Protein AF-A0A8S2WQL0-F1 (afdb_monomer_lite)

Sequence (169 aa):
EEPTPPVVPVEPSGPPPPKPGSEEWVYVDEPIDSELATILSNYYDSVELNYVDSCKVVFRNIRSERSYIIDHFYQIKTDYTTFLNRPDTKQEYVDIFVKEFNALADDARDDDEFKMELHQRVEDLCDTLHEIALQRKEESEKEREIIMTDGWIQDHLGLLTNHYVTLMQ

Secondary structure (DSSP, 8-state):
-PPPPP----PPPPPPPPPTTSTT-----PPPPHHHHHHHHHHHHHHHHHHHHHHHHHHHHHHHHHHHHHHHHHHHHHHHHHHHT---SHHHHHHHHHHHHHTS-TGGGT-HHHHHHHHHHHHHHHHHHHHHHHHHHHHHHHHHHHHHHS-HHHHHHHHHHHHHHHHH-

Structure (mmCIF, N/CA/C/O backbone):
data_AF-A0A8S2WQL0-F1
#
_entry.id   AF-A0A8S2WQL0-F1
#
loop_
_atom_site.group_PDB
_atom_site.id
_atom_site.type_symbol
_atom_site.label_atom_id
_atom_site.label_alt_id
_atom_site.label_comp_id
_atom_site.label_asym_id
_atom_site.label_entity_id
_atom_site.label_seq_id
_atom_site.pdbx_PDB_ins_code
_atom_site.Cartn_x
_atom_site.Cartn_y
_atom_site.Cartn_z
_atom_site.occupancy
_atom_site.B_iso_or_equiv
_atom_site.auth_seq_id
_atom_site.auth_comp_id
_atom_site.auth_asym_id
_atom_site.auth_atom_id
_atom_site.pdbx_PDB_model_num
ATOM 1 N N . GLU A 1 1 ? 1.944 13.994 107.368 1.00 46.94 1 GLU A N 1
ATOM 2 C CA . GLU A 1 1 ? 1.716 13.359 106.057 1.00 46.94 1 GLU A CA 1
ATOM 3 C C . GLU A 1 1 ? 0.251 13.557 105.714 1.00 46.94 1 GLU A C 1
ATOM 5 O O . GLU A 1 1 ? -0.597 13.177 106.512 1.00 46.94 1 GLU A O 1
ATOM 10 N N . GLU A 1 2 ? -0.042 14.281 104.635 1.00 48.28 2 GLU A N 1
ATOM 11 C CA . GLU A 1 2 ? -1.415 14.432 104.136 1.00 48.28 2 GLU A CA 1
ATOM 12 C C . GLU A 1 2 ? -1.933 13.076 103.629 1.00 48.28 2 GLU A C 1
ATOM 14 O O . GLU A 1 2 ? -1.163 12.335 103.012 1.00 48.28 2 GLU A O 1
ATOM 19 N N . PRO A 1 3 ? -3.210 12.725 103.867 1.00 53.31 3 PRO A N 1
ATOM 20 C CA . PRO A 1 3 ? -3.776 11.495 103.340 1.00 53.31 3 PRO A CA 1
ATOM 21 C C . PRO A 1 3 ? -3.986 11.636 101.828 1.00 53.31 3 PRO A C 1
ATOM 23 O O . PRO A 1 3 ? -4.653 12.555 101.352 1.00 53.31 3 PRO A O 1
ATOM 26 N N . THR A 1 4 ? -3.407 10.708 101.073 1.00 54.59 4 THR A N 1
ATOM 27 C CA . THR A 1 4 ? -3.600 10.551 99.630 1.00 54.59 4 THR A CA 1
ATOM 28 C C . THR A 1 4 ? -5.087 10.368 99.290 1.00 54.59 4 THR A C 1
ATOM 30 O O . THR A 1 4 ? -5.771 9.582 99.953 1.00 54.59 4 THR A O 1
ATOM 33 N N . PRO A 1 5 ? -5.622 11.062 98.267 1.00 65.75 5 PRO A N 1
ATOM 34 C CA . PRO A 1 5 ? -7.016 10.907 97.868 1.00 65.75 5 PRO A CA 1
ATOM 35 C C . PRO A 1 5 ? -7.270 9.518 97.249 1.00 65.75 5 PRO A C 1
ATOM 37 O O . PRO A 1 5 ? -6.357 8.921 96.670 1.00 65.75 5 PRO A O 1
ATOM 40 N N . PRO A 1 6 ? -8.501 8.983 97.362 1.00 59.19 6 PRO A N 1
ATOM 41 C CA . PRO A 1 6 ? -8.829 7.644 96.892 1.00 59.19 6 PRO A CA 1
ATOM 42 C C . PRO A 1 6 ? -8.746 7.565 95.364 1.00 59.19 6 PRO A C 1
ATOM 44 O O . PRO A 1 6 ? -9.321 8.384 94.647 1.00 59.19 6 PRO A O 1
ATOM 47 N N . VAL A 1 7 ? -8.036 6.549 94.873 1.00 63.72 7 VAL A N 1
ATOM 48 C CA . VAL A 1 7 ? -7.961 6.209 93.449 1.00 63.72 7 VAL A CA 1
ATOM 49 C C . VAL A 1 7 ? -9.345 5.739 92.999 1.00 63.72 7 VAL A C 1
ATOM 51 O O . VAL A 1 7 ? -9.824 4.694 93.438 1.00 63.72 7 VAL A O 1
ATOM 54 N N . VAL A 1 8 ? -10.003 6.522 92.144 1.00 64.56 8 VAL A N 1
ATOM 55 C CA . VAL A 1 8 ? -11.251 6.118 91.484 1.00 64.56 8 VAL A CA 1
ATOM 56 C C . VAL A 1 8 ? -10.920 4.983 90.502 1.00 64.56 8 VAL A C 1
ATOM 58 O O . VAL A 1 8 ? -9.965 5.132 89.734 1.00 64.56 8 VAL A O 1
ATOM 61 N N . PRO A 1 9 ? -11.645 3.850 90.502 1.00 59.22 9 PRO A N 1
ATOM 62 C CA . PRO A 1 9 ? -11.416 2.786 89.530 1.00 59.22 9 PRO A CA 1
ATOM 63 C C . PRO A 1 9 ? -11.675 3.309 88.113 1.00 59.22 9 PRO A C 1
ATOM 65 O O . PRO A 1 9 ? -12.768 3.787 87.819 1.00 59.22 9 PRO A O 1
ATOM 68 N N . VAL A 1 10 ? -10.671 3.228 87.240 1.00 66.00 10 VAL A N 1
ATOM 69 C CA . VAL A 1 10 ? -10.838 3.479 85.804 1.00 66.00 10 VAL A CA 1
ATOM 70 C C . VAL A 1 10 ? -11.698 2.341 85.256 1.00 66.00 10 VAL A C 1
ATOM 72 O O . VAL A 1 10 ? -11.287 1.182 85.323 1.00 66.00 10 VAL A O 1
ATOM 75 N N . GLU A 1 11 ? -12.905 2.651 84.776 1.00 61.53 11 GLU A N 1
ATOM 76 C CA . GLU A 1 11 ? -13.759 1.668 84.102 1.00 61.53 11 GLU A CA 1
ATOM 77 C C . GLU A 1 11 ? -12.979 1.029 82.940 1.00 61.53 11 GLU A C 1
ATOM 79 O O . GLU A 1 11 ? -12.306 1.745 82.190 1.00 61.53 11 GLU A O 1
ATOM 84 N N . PRO A 1 12 ? -13.013 -0.307 82.782 1.00 55.09 12 PRO A N 1
ATOM 85 C CA . PRO A 1 12 ? -12.310 -0.956 81.688 1.00 55.09 12 PRO A CA 1
ATOM 86 C C . PRO A 1 12 ? -12.903 -0.459 80.367 1.00 55.09 12 PRO A C 1
ATOM 88 O O . PRO A 1 12 ? -14.086 -0.665 80.097 1.00 55.09 12 PRO A O 1
ATOM 91 N N . SER A 1 13 ? -12.084 0.195 79.538 1.00 62.69 13 SER A N 1
ATOM 92 C CA . SER A 1 13 ? -12.482 0.524 78.172 1.00 62.69 13 SER A CA 1
ATOM 93 C C . SER A 1 13 ? -12.811 -0.785 77.461 1.00 62.69 13 SER A C 1
ATOM 95 O O . SER A 1 13 ? -11.945 -1.660 77.360 1.00 62.69 13 SER A O 1
ATOM 97 N N . GLY A 1 14 ? -14.056 -0.933 77.009 1.00 65.19 14 GLY A N 1
ATOM 98 C CA . GLY A 1 14 ? -14.471 -2.081 76.211 1.00 65.19 14 GLY A CA 1
ATOM 99 C C . GLY A 1 14 ? -13.585 -2.268 74.970 1.00 65.19 14 GLY A C 1
ATOM 100 O O . GLY A 1 14 ? -12.837 -1.357 74.596 1.00 65.19 14 GLY A O 1
ATOM 101 N N . PRO A 1 15 ? -13.635 -3.450 74.334 1.00 69.25 15 PRO A N 1
ATOM 102 C CA . PRO A 1 15 ? -12.898 -3.695 73.101 1.00 69.25 15 PRO A CA 1
ATOM 103 C C . PRO A 1 15 ? -13.201 -2.597 72.065 1.00 69.25 15 PRO A C 1
ATOM 105 O O . PRO A 1 15 ? -14.329 -2.094 72.019 1.00 69.25 15 PRO A O 1
ATOM 108 N N . PRO A 1 16 ? -12.204 -2.187 71.259 1.00 72.38 16 PRO A N 1
ATOM 109 C CA . PRO A 1 16 ? -12.406 -1.172 70.234 1.00 72.38 16 PRO A CA 1
ATOM 110 C C . PRO A 1 16 ? -13.529 -1.610 69.284 1.00 72.38 16 PRO A C 1
ATOM 112 O O . PRO A 1 16 ? -13.640 -2.806 69.001 1.00 72.38 16 PRO A O 1
ATOM 115 N N . PRO A 1 17 ? -14.360 -0.672 68.794 1.00 76.56 17 PRO A N 1
ATOM 116 C CA . PRO A 1 17 ? -15.449 -1.016 67.895 1.00 76.56 17 PRO A CA 1
ATOM 117 C C . PRO A 1 17 ? -14.908 -1.755 66.660 1.00 76.56 17 PRO A C 1
ATOM 119 O O . PRO A 1 17 ? -13.781 -1.472 66.224 1.00 76.56 17 PRO A O 1
ATOM 122 N N . PRO A 1 18 ? -15.688 -2.698 66.101 1.00 80.38 18 PRO A N 1
ATOM 123 C CA . PRO A 1 18 ? -15.284 -3.463 64.927 1.00 80.38 18 PRO A CA 1
ATOM 124 C C . PRO A 1 18 ? -14.930 -2.525 63.767 1.00 80.38 18 PRO A C 1
ATOM 126 O O . PRO A 1 18 ? -15.357 -1.373 63.724 1.00 80.38 18 PRO A O 1
ATOM 129 N N . LYS A 1 19 ? -14.113 -2.982 62.817 1.00 82.44 19 LYS A N 1
ATOM 130 C CA . LYS A 1 19 ? -13.765 -2.160 61.647 1.00 82.44 19 LYS A CA 1
ATOM 131 C C . LYS A 1 19 ? -14.861 -2.293 60.586 1.00 82.44 19 LYS A C 1
ATOM 133 O O . LYS A 1 19 ? -15.335 -3.409 60.381 1.00 82.44 19 LYS A O 1
ATOM 138 N N . PRO A 1 20 ? -15.217 -1.218 59.858 1.00 82.12 20 PRO A N 1
ATOM 139 C CA . PRO A 1 20 ? -16.129 -1.321 58.723 1.00 82.12 20 PRO A CA 1
ATOM 140 C C . PRO A 1 20 ? -15.712 -2.454 57.773 1.00 82.12 20 PRO A C 1
ATOM 142 O O . PRO A 1 20 ? -14.583 -2.459 57.283 1.00 82.12 20 PRO A O 1
ATOM 145 N N . GLY A 1 21 ? -16.603 -3.429 57.557 1.00 75.88 21 GLY A N 1
ATOM 146 C CA . GLY A 1 21 ? -16.368 -4.592 56.689 1.00 75.88 21 GLY A CA 1
ATOM 147 C C . GLY A 1 21 ? -15.736 -5.834 57.341 1.00 75.88 21 GLY A C 1
ATOM 148 O O . GLY A 1 21 ? -15.451 -6.791 56.627 1.00 75.88 21 GLY A O 1
ATOM 149 N N . SER A 1 22 ? -15.505 -5.862 58.661 1.00 84.00 22 SER A N 1
ATOM 150 C CA . SER A 1 22 ? -15.144 -7.101 59.381 1.00 84.00 22 SER A CA 1
ATOM 151 C C . SER A 1 22 ? -16.353 -8.022 59.595 1.00 84.00 22 SER A C 1
ATOM 153 O O . SER A 1 22 ? -17.474 -7.532 59.632 1.00 84.00 22 SER A O 1
ATOM 155 N N . GLU A 1 23 ? -16.143 -9.321 59.838 1.00 77.50 23 GLU A N 1
ATOM 156 C CA . GLU A 1 23 ? -17.237 -10.267 60.164 1.00 77.50 23 GLU A CA 1
ATOM 157 C C . GLU A 1 23 ? -18.071 -9.840 61.388 1.00 77.50 23 GLU A C 1
ATOM 159 O O . GLU A 1 23 ? -19.263 -10.119 61.453 1.00 77.50 23 GLU A O 1
ATOM 164 N N . GLU A 1 24 ? -17.468 -9.113 62.333 1.00 80.81 24 GLU A N 1
ATOM 165 C CA . GLU A 1 24 ? -18.132 -8.568 63.527 1.00 80.81 24 GLU A CA 1
ATOM 166 C C . GLU A 1 24 ? -18.848 -7.222 63.269 1.00 80.81 24 GLU A C 1
ATOM 168 O O . GLU A 1 24 ? -19.446 -6.648 64.181 1.00 80.81 24 GLU A O 1
ATOM 173 N N . TRP A 1 25 ? -18.779 -6.680 62.044 1.00 82.50 25 TRP A N 1
ATOM 174 C CA . TRP A 1 25 ? -19.395 -5.400 61.688 1.00 82.50 25 TRP A CA 1
ATOM 175 C C . TRP A 1 25 ? -20.871 -5.589 61.338 1.00 82.50 25 TRP A C 1
ATOM 177 O O . TRP A 1 25 ? -21.225 -6.050 60.254 1.00 82.50 25 TRP A O 1
ATOM 187 N N . VAL A 1 26 ? -21.741 -5.193 62.263 1.00 79.81 26 VAL A N 1
ATOM 188 C CA . VAL A 1 26 ? -23.188 -5.182 62.047 1.00 79.81 26 VAL A CA 1
ATOM 189 C C . VAL A 1 26 ? -23.558 -3.907 61.296 1.00 79.81 26 VAL A C 1
ATOM 191 O O . VAL A 1 26 ? -23.422 -2.802 61.824 1.00 79.81 26 VAL A O 1
ATOM 194 N N . TYR A 1 27 ? -24.002 -4.056 60.050 1.00 81.25 27 TYR A N 1
ATOM 195 C CA . TYR A 1 27 ? -24.551 -2.943 59.281 1.00 81.25 27 TYR A CA 1
ATOM 196 C C . TYR A 1 27 ? -25.878 -2.488 59.898 1.00 81.25 27 TYR A C 1
ATOM 198 O O . TYR A 1 27 ? -26.653 -3.298 60.400 1.00 81.25 27 TYR A O 1
ATOM 206 N N . VAL A 1 28 ? -26.117 -1.177 59.892 1.00 81.69 28 VAL A N 1
ATOM 207 C CA . VAL A 1 28 ? -27.366 -0.601 60.396 1.00 81.69 28 VAL A CA 1
ATOM 208 C C . VAL A 1 28 ? -28.476 -0.884 59.384 1.00 81.69 28 VAL A C 1
ATOM 210 O O . VAL A 1 28 ? -28.362 -0.480 58.228 1.00 81.69 28 VAL A O 1
ATOM 213 N N . ASP A 1 29 ? -29.551 -1.535 59.833 1.00 77.12 29 ASP A N 1
ATOM 214 C CA . ASP A 1 29 ? -30.778 -1.743 59.054 1.00 77.12 29 ASP A CA 1
ATOM 215 C C . ASP A 1 29 ? -31.617 -0.453 59.028 1.00 77.12 29 ASP A C 1
ATOM 217 O O . ASP A 1 29 ? -32.696 -0.361 59.620 1.00 77.12 29 ASP A O 1
ATOM 221 N N . GLU A 1 30 ? -31.090 0.592 58.390 1.00 80.69 30 GLU A N 1
ATOM 222 C CA . GLU A 1 30 ? -31.832 1.830 58.167 1.00 80.69 30 GLU A CA 1
ATOM 223 C C . GLU A 1 30 ? -32.781 1.646 56.968 1.00 80.69 30 GLU A C 1
ATOM 225 O O . GLU A 1 30 ? -32.345 1.193 55.903 1.00 80.69 30 GLU A O 1
ATOM 230 N N . PRO A 1 31 ? -34.087 1.946 57.107 1.00 81.25 31 PRO A N 1
ATOM 231 C CA . PRO A 1 31 ? -35.024 1.797 56.006 1.00 81.25 31 PRO A CA 1
ATOM 232 C C . PRO A 1 31 ? -34.650 2.765 54.885 1.00 81.25 31 PRO A C 1
ATOM 234 O O . PRO A 1 31 ? -34.578 3.976 55.088 1.00 81.25 31 PRO A O 1
ATOM 237 N N . ILE A 1 32 ? -34.427 2.221 53.690 1.00 81.50 32 ILE A N 1
ATOM 238 C CA . ILE A 1 32 ? -34.155 3.023 52.499 1.00 81.50 32 ILE A CA 1
ATOM 239 C C . ILE A 1 32 ? -35.386 3.886 52.220 1.00 81.50 32 ILE A C 1
ATOM 241 O O . ILE A 1 32 ? -36.508 3.377 52.160 1.00 81.50 32 ILE A O 1
ATOM 245 N N . ASP A 1 33 ? -35.172 5.185 52.030 1.00 90.50 33 ASP A N 1
ATOM 246 C CA . ASP A 1 33 ? -36.233 6.096 51.620 1.00 90.50 33 ASP A CA 1
ATOM 247 C C . ASP A 1 33 ? -36.841 5.632 50.284 1.00 90.50 33 ASP A C 1
ATOM 249 O O . ASP A 1 33 ? -36.154 5.514 49.266 1.00 90.50 33 ASP A O 1
ATOM 253 N N . SER A 1 34 ? -38.144 5.347 50.299 1.00 88.56 34 SER A N 1
ATOM 254 C CA . SER A 1 34 ? -38.878 4.833 49.143 1.00 88.56 34 SER A CA 1
ATOM 255 C C . SER A 1 34 ? -38.888 5.820 47.976 1.00 88.56 34 SER A C 1
ATOM 257 O O . SER A 1 34 ? -38.940 5.387 46.821 1.00 88.56 34 SER A O 1
ATOM 259 N N . GLU A 1 35 ? -38.859 7.126 48.252 1.00 92.12 35 GLU A N 1
ATOM 260 C CA . GLU A 1 35 ? -38.791 8.152 47.212 1.00 92.12 35 GLU A CA 1
ATOM 261 C C . GLU A 1 35 ? -37.419 8.110 46.531 1.00 92.12 35 GLU A C 1
ATOM 263 O O . GLU A 1 35 ? -37.333 7.952 45.310 1.00 92.12 35 GLU A O 1
ATOM 268 N N . LEU A 1 36 ? -36.347 8.119 47.328 1.00 91.00 36 LEU A N 1
ATOM 269 C CA . LEU A 1 36 ? -34.973 7.998 46.844 1.00 91.00 36 LEU A CA 1
ATOM 270 C C . LEU A 1 36 ? -34.738 6.696 46.061 1.00 91.00 36 LEU A C 1
ATOM 272 O O . LEU A 1 36 ? -34.136 6.728 44.988 1.00 91.00 36 LEU A O 1
ATOM 276 N N . ALA A 1 37 ? -35.242 5.561 46.553 1.00 90.75 37 ALA A N 1
ATOM 277 C CA . ALA A 1 37 ? -35.133 4.270 45.874 1.00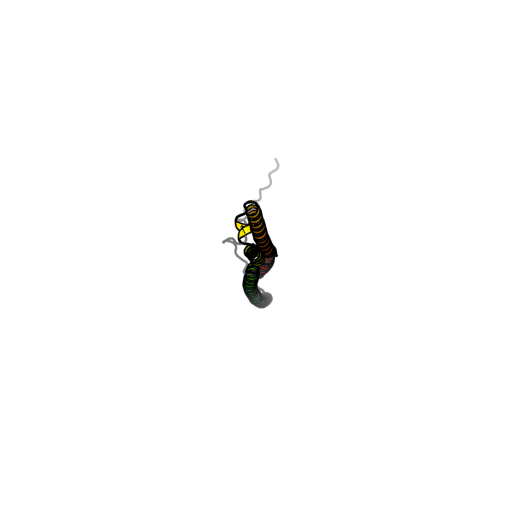 90.75 37 ALA A CA 1
ATOM 278 C C . ALA A 1 37 ? -35.822 4.284 44.500 1.00 90.75 37 ALA A C 1
ATOM 280 O O . ALA A 1 37 ? -35.264 3.792 43.519 1.00 90.75 37 ALA A O 1
ATOM 281 N N . THR A 1 38 ? -37.006 4.897 44.411 1.00 93.50 38 THR A N 1
ATOM 282 C CA . THR A 1 38 ? -37.746 5.030 43.147 1.00 93.50 38 THR A CA 1
ATOM 283 C C . THR A 1 38 ? -36.989 5.915 42.155 1.00 93.50 38 THR A C 1
ATOM 285 O O . THR A 1 38 ? -36.885 5.580 40.975 1.00 93.50 38 THR A O 1
ATOM 288 N N . ILE A 1 39 ? -36.417 7.029 42.624 1.00 93.62 39 ILE A N 1
ATOM 289 C CA . ILE A 1 39 ? -35.601 7.927 41.796 1.00 93.62 39 ILE A CA 1
ATOM 290 C C . ILE A 1 39 ? -34.361 7.196 41.266 1.00 93.62 39 ILE A C 1
ATOM 292 O O . ILE A 1 39 ? -34.09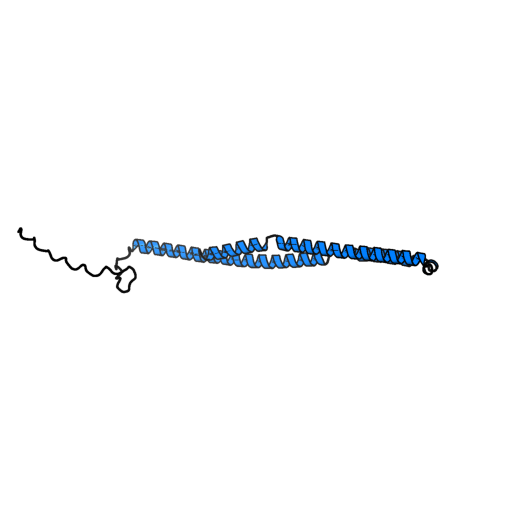2 7.246 40.065 1.00 93.62 39 ILE A O 1
ATOM 296 N N . LEU A 1 40 ? -33.632 6.492 42.137 1.00 93.94 40 LEU A N 1
ATOM 297 C CA . LEU A 1 40 ? -32.431 5.743 41.765 1.00 93.94 40 LEU A CA 1
ATOM 298 C C . LEU A 1 40 ? -32.735 4.604 40.787 1.00 93.94 40 LEU A C 1
ATOM 300 O O . LEU A 1 40 ? -31.966 4.409 39.851 1.00 93.94 40 LEU A O 1
ATOM 304 N N . SER A 1 41 ? -33.857 3.898 40.955 1.00 93.75 41 SER A N 1
ATOM 305 C CA . SER A 1 41 ? -34.285 2.848 40.022 1.00 93.75 41 SER A CA 1
ATOM 306 C C . SER A 1 41 ? -34.540 3.409 38.621 1.00 93.75 41 SER A C 1
ATOM 308 O O . SER A 1 41 ? -33.973 2.917 37.653 1.00 93.75 41 SER A O 1
ATOM 310 N N . ASN A 1 42 ? -35.321 4.489 38.507 1.00 93.81 42 ASN A N 1
ATOM 311 C CA . ASN A 1 42 ? -35.597 5.118 37.208 1.00 93.81 42 ASN A CA 1
ATOM 312 C C . ASN A 1 42 ? -34.323 5.685 36.555 1.00 93.81 42 ASN A C 1
ATOM 314 O O . ASN A 1 42 ? -34.169 5.678 35.328 1.00 93.81 42 ASN A O 1
ATOM 318 N N . TYR A 1 43 ? -33.403 6.202 37.375 1.00 95.69 43 TYR A N 1
ATOM 319 C CA . TYR A 1 43 ? -32.104 6.662 36.902 1.00 95.69 43 TYR A CA 1
ATOM 320 C C . TYR A 1 43 ? -31.252 5.497 36.388 1.00 95.69 43 TYR A C 1
ATOM 322 O O . TYR A 1 43 ? -30.665 5.614 35.315 1.00 95.69 43 TYR A O 1
ATOM 330 N N . TYR A 1 44 ? -31.229 4.369 37.102 1.00 95.25 44 TYR A N 1
ATOM 331 C CA . TYR A 1 44 ? -30.523 3.162 36.681 1.00 95.25 44 TYR A CA 1
ATOM 332 C C . TYR A 1 44 ? -31.027 2.653 35.329 1.00 95.25 44 TYR A C 1
ATOM 334 O O . TYR A 1 44 ? -30.206 2.449 34.441 1.00 95.25 44 TYR A O 1
ATOM 342 N N . ASP A 1 45 ? -32.345 2.567 35.124 1.00 95.19 45 ASP A N 1
ATOM 343 C CA . ASP A 1 45 ? -32.929 2.152 33.838 1.00 95.19 45 ASP A CA 1
ATOM 344 C C . ASP A 1 45 ? -32.457 3.060 32.689 1.00 95.19 45 ASP A C 1
ATOM 346 O O . ASP A 1 45 ? -32.111 2.610 31.595 1.00 95.19 45 ASP A O 1
ATOM 350 N N . SER A 1 46 ? -32.389 4.369 32.947 1.00 95.50 46 SER A N 1
ATOM 351 C CA . SER A 1 46 ? -31.905 5.346 31.969 1.00 95.50 46 SER A CA 1
ATOM 352 C C . SER A 1 46 ? -30.410 5.178 31.682 1.00 95.50 46 SER A C 1
ATOM 354 O O . SER A 1 46 ? -29.985 5.280 30.530 1.00 95.50 46 SER A O 1
ATOM 356 N N . VAL A 1 47 ? -29.594 4.937 32.710 1.00 94.25 47 VAL A N 1
ATOM 357 C CA . VAL A 1 47 ? -28.150 4.698 32.565 1.00 94.25 47 VAL A CA 1
ATOM 358 C C . VAL A 1 47 ? -27.892 3.390 31.819 1.00 94.25 47 VAL A C 1
ATOM 360 O O . VAL A 1 47 ? -27.063 3.373 30.912 1.00 94.25 47 VAL A O 1
ATOM 363 N N . GLU A 1 48 ? -28.630 2.326 32.134 1.00 94.44 48 GLU A N 1
ATOM 364 C CA . GLU A 1 48 ? -28.527 1.027 31.468 1.00 94.44 48 GLU A CA 1
ATOM 365 C C . GLU A 1 48 ? -28.845 1.144 29.973 1.00 94.44 48 GLU A C 1
ATOM 367 O O . GLU A 1 48 ? -28.056 0.703 29.135 1.00 94.44 48 GLU A O 1
ATOM 372 N N . LEU A 1 49 ? -29.957 1.797 29.618 1.00 94.94 49 LEU A N 1
ATOM 373 C CA . LEU A 1 49 ? -30.325 2.014 28.218 1.00 94.94 49 LEU A CA 1
ATOM 374 C C . LEU A 1 49 ? -29.250 2.806 27.463 1.00 94.94 49 LEU A C 1
ATOM 376 O O . LEU A 1 49 ? -28.838 2.404 26.372 1.00 94.94 49 LEU A O 1
ATOM 380 N N . ASN A 1 50 ? -28.750 3.891 28.063 1.00 93.25 50 ASN A N 1
ATOM 381 C CA . ASN A 1 50 ? -27.683 4.698 27.470 1.00 93.25 50 ASN A CA 1
ATOM 382 C C . ASN A 1 50 ? -26.381 3.906 27.301 1.00 93.25 50 ASN A C 1
ATOM 384 O O . ASN A 1 50 ? -25.719 4.044 26.271 1.00 93.25 50 ASN A O 1
ATOM 388 N N . TYR A 1 51 ? -26.019 3.066 28.273 1.00 93.38 51 TYR A N 1
ATOM 389 C CA . TYR A 1 51 ? -24.852 2.192 28.187 1.00 93.38 51 TYR A CA 1
ATOM 390 C C . TYR A 1 51 ? -24.993 1.205 27.024 1.00 93.38 51 TYR A C 1
ATOM 392 O O . TYR A 1 51 ? -24.133 1.146 26.144 1.00 93.38 51 TYR A O 1
ATOM 400 N N . VAL A 1 52 ? -26.121 0.493 26.952 1.00 94.88 52 VAL A N 1
ATOM 401 C CA . VAL A 1 52 ? -26.392 -0.489 25.893 1.00 94.88 52 VAL A CA 1
ATOM 402 C C . VAL A 1 52 ? -26.359 0.159 24.508 1.00 94.88 52 VAL A C 1
ATOM 404 O O . VAL A 1 52 ? -25.763 -0.397 23.578 1.00 94.88 52 VAL A O 1
ATOM 407 N N . ASP A 1 53 ? -26.973 1.328 24.344 1.00 95.25 53 ASP A N 1
ATOM 408 C CA . ASP A 1 53 ? -26.978 2.031 23.062 1.00 95.25 53 ASP A CA 1
ATOM 409 C C . ASP A 1 53 ? -25.595 2.582 22.696 1.00 95.25 53 ASP A C 1
ATOM 411 O O . ASP A 1 53 ? -25.173 2.449 21.542 1.00 95.25 53 ASP A O 1
ATOM 415 N N . SER A 1 54 ? -24.837 3.080 23.674 1.00 94.94 54 SER A N 1
ATOM 416 C CA . SER A 1 54 ? -23.439 3.481 23.479 1.00 94.94 54 SER A CA 1
ATOM 417 C C . SER A 1 54 ? -22.584 2.298 23.017 1.00 94.94 54 SER A C 1
ATOM 419 O O . SER A 1 54 ? -21.880 2.406 22.010 1.00 94.94 54 SER A O 1
ATOM 421 N N . CYS A 1 55 ? -22.714 1.126 23.649 1.00 95.75 55 CYS A N 1
ATOM 422 C CA . CYS A 1 55 ? -22.021 -0.089 23.218 1.00 95.75 55 CYS A CA 1
ATOM 423 C C . CYS A 1 55 ? -22.368 -0.470 21.772 1.00 95.75 55 CYS A C 1
ATOM 425 O O . CYS A 1 55 ? -21.470 -0.770 20.982 1.00 95.75 55 CYS A O 1
ATOM 427 N N . LYS A 1 56 ? -23.651 -0.429 21.383 1.00 96.69 56 LYS A N 1
ATOM 428 C CA . LYS A 1 56 ? -24.072 -0.724 19.999 1.00 96.69 56 LYS A CA 1
ATOM 429 C C . LYS A 1 56 ? -23.412 0.219 18.994 1.00 96.69 56 LYS A C 1
ATOM 431 O O . LYS A 1 56 ? -22.955 -0.240 17.943 1.00 96.69 56 LYS A O 1
ATOM 436 N N . VAL A 1 57 ? -23.356 1.516 19.303 1.00 96.38 57 VAL A N 1
ATOM 437 C CA . VAL A 1 57 ? -22.698 2.520 18.453 1.00 96.38 57 VAL A CA 1
ATOM 438 C C . VAL A 1 57 ? -21.211 2.208 18.321 1.00 96.38 57 VAL A C 1
ATOM 440 O O . VAL A 1 57 ? -20.701 2.140 17.201 1.00 96.38 57 VAL A O 1
ATOM 443 N N . VAL A 1 58 ? -20.523 1.927 19.427 1.00 97.12 58 VAL A N 1
ATOM 444 C CA . VAL A 1 58 ? -19.094 1.605 19.384 1.00 97.12 58 VAL A CA 1
ATOM 445 C C . VAL A 1 58 ? -18.825 0.316 18.599 1.00 97.12 58 VAL A C 1
ATOM 447 O O . VAL A 1 58 ? -17.940 0.294 17.744 1.00 97.12 58 VAL A O 1
ATOM 450 N N . PHE A 1 59 ? -19.620 -0.743 18.780 1.00 97.06 59 PHE A N 1
ATOM 451 C CA . PHE A 1 59 ? -19.474 -1.978 17.998 1.00 97.06 59 PHE A CA 1
ATOM 452 C C . PHE A 1 59 ? -19.723 -1.780 16.502 1.00 97.06 59 PHE A C 1
ATOM 454 O O . PHE A 1 59 ? -19.121 -2.471 15.671 1.00 97.06 59 PHE A O 1
ATOM 461 N N . ARG A 1 60 ? -20.618 -0.857 16.135 1.00 97.19 60 ARG A N 1
ATOM 462 C CA . ARG A 1 60 ? -20.806 -0.461 14.739 1.00 97.19 60 ARG A CA 1
ATOM 463 C C . ARG A 1 60 ? -19.554 0.232 14.210 1.00 97.19 60 ARG A C 1
ATOM 465 O O . ARG A 1 60 ? -19.091 -0.154 13.141 1.00 97.19 60 ARG A O 1
ATOM 472 N N . ASN A 1 61 ? -18.984 1.168 14.965 1.00 96.31 61 ASN A N 1
ATOM 473 C CA . ASN A 1 61 ? -17.772 1.888 14.572 1.00 96.31 61 ASN A CA 1
ATOM 474 C C . ASN A 1 61 ? -16.579 0.940 14.401 1.00 96.31 61 ASN A C 1
ATOM 476 O O . ASN A 1 61 ? -15.965 0.940 13.343 1.00 96.31 61 ASN A O 1
ATOM 480 N N . ILE A 1 62 ? -16.340 0.027 15.350 1.00 96.50 62 ILE A N 1
ATOM 481 C CA . ILE A 1 62 ? -15.280 -0.996 15.244 1.00 96.50 62 ILE A CA 1
ATOM 482 C C . ILE A 1 62 ? -15.443 -1.847 13.973 1.00 96.50 62 ILE A C 1
ATOM 484 O O . ILE A 1 62 ? -14.467 -2.194 13.305 1.00 96.50 62 ILE A O 1
ATOM 488 N N . ARG A 1 63 ? -16.681 -2.200 13.610 1.00 97.12 63 ARG A N 1
ATOM 489 C CA . ARG A 1 63 ? -16.951 -2.966 12.386 1.00 97.12 63 ARG A CA 1
ATOM 490 C C . ARG A 1 63 ? -16.699 -2.146 11.120 1.00 97.12 63 ARG A C 1
ATOM 492 O O . ARG A 1 63 ? -16.182 -2.710 10.159 1.00 97.12 63 ARG A O 1
ATOM 499 N N . SER A 1 64 ? -17.044 -0.861 11.124 1.00 96.25 64 SER A N 1
ATOM 500 C CA . SER A 1 64 ? -16.732 0.060 10.026 1.00 96.25 64 SER A CA 1
ATOM 501 C C . SER A 1 64 ? -15.223 0.230 9.854 1.00 96.25 64 SER A C 1
ATOM 503 O O . SER A 1 64 ? -14.732 0.050 8.744 1.00 96.25 64 SER A O 1
ATOM 505 N N . GLU A 1 65 ? -14.489 0.462 10.947 1.00 96.31 65 GLU A N 1
ATOM 506 C CA . GLU A 1 65 ? -13.022 0.562 10.955 1.00 96.31 65 GLU A CA 1
ATOM 507 C C . GLU A 1 65 ? -12.382 -0.683 10.343 1.00 96.31 65 GLU A C 1
ATOM 509 O O . GLU A 1 65 ? -11.548 -0.595 9.446 1.00 96.31 65 GLU A O 1
ATOM 514 N N . ARG A 1 66 ? -12.842 -1.875 10.744 1.00 95.44 66 ARG A N 1
ATOM 515 C CA . ARG A 1 66 ? -12.366 -3.130 10.154 1.00 95.44 66 ARG A CA 1
ATOM 516 C C . ARG A 1 66 ? -12.589 -3.192 8.638 1.00 95.44 66 ARG A C 1
ATOM 518 O O . ARG A 1 66 ? -11.716 -3.696 7.939 1.00 95.44 66 ARG A O 1
ATOM 525 N N . SER A 1 67 ? -13.741 -2.740 8.138 1.00 96.38 67 SER A N 1
ATOM 526 C CA . SER A 1 67 ? -14.009 -2.715 6.692 1.00 96.38 67 SER A CA 1
ATOM 527 C C . SER A 1 67 ? -13.058 -1.759 5.981 1.00 96.38 67 SER A C 1
ATOM 529 O O . SER A 1 67 ? -12.411 -2.154 5.019 1.00 96.38 67 SER A O 1
ATOM 531 N N . TYR A 1 68 ? -12.914 -0.543 6.513 1.00 95.75 68 TYR A N 1
ATOM 532 C CA . TYR A 1 68 ? -12.045 0.485 5.950 1.00 95.75 68 TYR A CA 1
ATOM 533 C C . TYR A 1 68 ? -10.584 0.022 5.874 1.00 95.75 68 TYR A C 1
ATOM 535 O O . TYR A 1 68 ? -9.932 0.192 4.848 1.00 95.75 68 TYR A O 1
ATOM 543 N N . ILE A 1 69 ? -10.105 -0.668 6.912 1.00 96.06 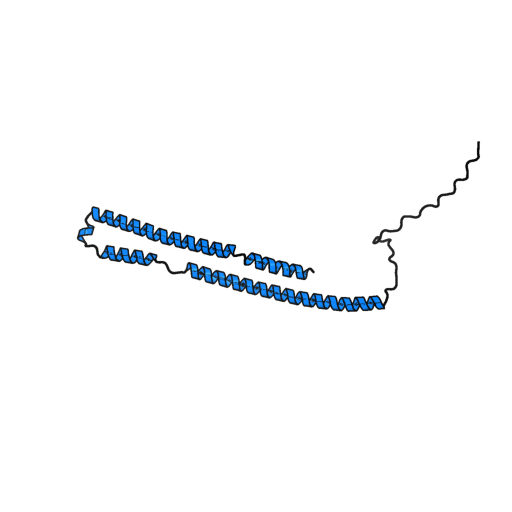69 ILE A N 1
ATOM 544 C CA . ILE A 1 69 ? -8.776 -1.287 6.938 1.00 96.06 69 ILE A CA 1
ATOM 545 C C . ILE A 1 69 ? -8.601 -2.332 5.842 1.00 96.06 69 ILE A C 1
ATOM 547 O O . ILE A 1 69 ? -7.591 -2.319 5.140 1.00 96.06 69 ILE A O 1
ATOM 551 N N . ILE A 1 70 ? -9.570 -3.227 5.664 1.00 96.56 70 ILE A N 1
ATOM 552 C CA . ILE A 1 70 ? -9.491 -4.256 4.621 1.00 96.56 70 ILE A CA 1
ATOM 553 C C . ILE A 1 70 ? -9.443 -3.616 3.229 1.00 96.56 70 ILE A C 1
ATOM 555 O O . ILE A 1 70 ? -8.589 -3.987 2.420 1.00 96.56 70 ILE A O 1
ATOM 559 N N . ASP A 1 71 ? -10.322 -2.648 2.971 1.00 97.25 71 ASP A N 1
ATOM 560 C CA . ASP A 1 71 ? -10.412 -1.965 1.680 1.00 97.25 71 ASP A CA 1
ATOM 561 C C . ASP A 1 71 ? -9.127 -1.181 1.377 1.00 97.25 71 ASP A C 1
ATOM 563 O O . ASP A 1 71 ? -8.586 -1.263 0.274 1.00 97.25 71 ASP A O 1
ATOM 567 N N . HIS A 1 72 ? -8.578 -0.493 2.377 1.00 96.06 72 HIS A N 1
ATOM 568 C CA . HIS A 1 72 ? -7.327 0.245 2.252 1.00 96.06 72 HIS A CA 1
ATOM 569 C C . HIS A 1 72 ? -6.131 -0.667 1.941 1.00 96.06 72 HIS A C 1
ATOM 571 O O . HIS A 1 72 ? -5.382 -0.399 1.001 1.00 96.06 72 HIS A O 1
ATOM 577 N N . PHE A 1 73 ? -5.977 -1.793 2.650 1.00 96.06 73 PHE A N 1
ATOM 578 C CA . PHE A 1 73 ? -4.910 -2.757 2.350 1.00 96.06 73 PHE A CA 1
ATOM 579 C C . PHE A 1 73 ? -5.037 -3.350 0.946 1.00 96.06 73 PHE A C 1
ATOM 581 O O . PHE A 1 73 ? -4.029 -3.570 0.268 1.00 96.06 73 PHE A O 1
ATOM 588 N N . TYR A 1 74 ? -6.265 -3.620 0.503 1.00 97.81 74 TYR A N 1
ATOM 589 C CA . TYR A 1 74 ? -6.512 -4.078 -0.857 1.00 97.81 74 TYR A CA 1
ATOM 590 C C . TYR A 1 74 ? -6.095 -3.021 -1.887 1.00 97.81 74 TYR A C 1
ATOM 592 O O . TYR A 1 74 ? -5.411 -3.357 -2.860 1.00 97.81 74 TYR A O 1
ATOM 600 N N . GLN A 1 75 ? -6.459 -1.759 -1.654 1.00 97.56 75 GLN A N 1
ATOM 601 C CA . GLN A 1 75 ? -6.129 -0.646 -2.536 1.00 97.56 75 GLN A CA 1
ATOM 602 C C . GLN A 1 75 ? -4.612 -0.441 -2.630 1.00 97.56 75 GLN A C 1
ATOM 604 O O . GLN A 1 75 ? -4.069 -0.535 -3.727 1.00 97.56 75 GLN A O 1
ATOM 609 N N . ILE A 1 76 ? -3.910 -0.320 -1.495 1.00 97.50 76 ILE A N 1
ATOM 610 C CA . ILE A 1 76 ? -2.441 -0.200 -1.453 1.00 97.50 76 ILE A CA 1
ATOM 611 C C . ILE A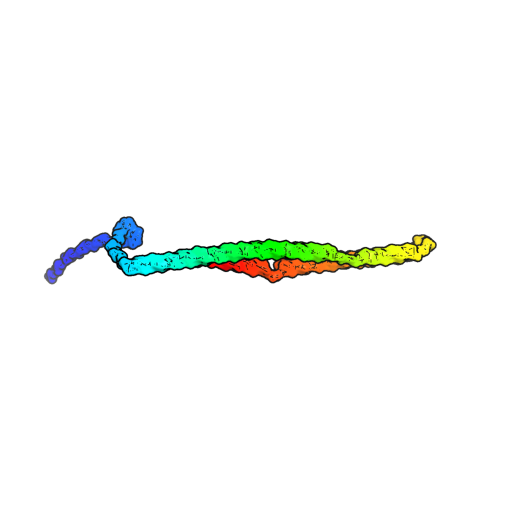 1 76 ? -1.775 -1.340 -2.218 1.00 97.50 76 ILE A C 1
ATOM 613 O O . ILE A 1 76 ? -0.878 -1.119 -3.031 1.00 97.50 76 ILE A O 1
ATOM 617 N N . LYS A 1 77 ? -2.204 -2.582 -1.971 1.00 97.19 77 LYS A N 1
ATOM 618 C CA . LYS A 1 77 ? -1.627 -3.745 -2.647 1.00 97.19 77 LYS A CA 1
ATOM 619 C C . LYS A 1 77 ? -1.826 -3.656 -4.157 1.00 97.19 77 LYS A C 1
ATOM 621 O O . LYS A 1 77 ? -0.906 -3.977 -4.909 1.00 97.19 77 LYS A O 1
ATOM 626 N N . THR A 1 78 ? -3.017 -3.263 -4.592 1.00 98.19 78 THR A N 1
ATOM 627 C CA . THR A 1 78 ? -3.370 -3.153 -6.010 1.00 98.19 78 THR A CA 1
ATOM 628 C C . THR A 1 78 ? -2.567 -2.048 -6.688 1.00 98.19 78 THR A C 1
ATOM 630 O O . THR A 1 78 ? -1.968 -2.288 -7.739 1.00 98.19 78 THR A O 1
ATOM 633 N N . ASP A 1 79 ? -2.479 -0.881 -6.059 1.00 97.81 79 ASP A N 1
ATOM 634 C CA . ASP A 1 79 ? -1.764 0.281 -6.586 1.00 97.81 79 ASP A CA 1
ATOM 635 C C . ASP A 1 79 ? -0.266 0.014 -6.663 1.00 97.81 79 ASP A C 1
ATOM 637 O O . ASP A 1 79 ? 0.334 0.158 -7.729 1.00 97.81 79 ASP A O 1
ATOM 641 N N . TYR A 1 80 ? 0.328 -0.505 -5.587 1.00 97.75 80 TYR A N 1
ATOM 642 C CA . TYR A 1 80 ? 1.749 -0.839 -5.565 1.00 97.75 80 TYR A CA 1
ATOM 643 C C . TYR A 1 80 ? 2.091 -1.954 -6.565 1.00 97.75 80 TYR A C 1
ATOM 645 O O . TYR A 1 80 ? 3.102 -1.887 -7.260 1.00 97.75 80 TYR A O 1
ATOM 653 N N . THR A 1 81 ? 1.222 -2.958 -6.726 1.00 97.94 81 THR A N 1
ATOM 654 C CA . THR A 1 81 ? 1.408 -3.997 -7.755 1.00 97.94 81 THR A CA 1
ATOM 655 C C . THR A 1 81 ? 1.349 -3.402 -9.163 1.00 97.94 81 THR A C 1
ATOM 657 O O . THR A 1 81 ? 2.165 -3.747 -10.017 1.00 97.94 81 THR A O 1
ATOM 660 N N . THR A 1 82 ? 0.409 -2.492 -9.415 1.00 97.69 82 THR A N 1
ATOM 661 C CA . THR A 1 82 ? 0.287 -1.795 -10.703 1.00 97.69 82 THR A CA 1
ATOM 662 C C . THR A 1 82 ? 1.531 -0.954 -10.981 1.00 97.69 82 THR A C 1
ATOM 664 O O . THR A 1 82 ? 2.098 -1.029 -12.070 1.00 97.69 82 THR A O 1
ATOM 667 N N . PHE A 1 83 ? 2.018 -0.233 -9.971 1.00 97.62 83 PHE A N 1
ATOM 668 C CA . PHE A 1 83 ? 3.245 0.550 -10.038 1.00 97.62 83 PHE A CA 1
ATOM 669 C C . PHE A 1 83 ? 4.478 -0.313 -10.350 1.00 97.62 83 PHE A C 1
ATOM 671 O O . PHE A 1 83 ? 5.293 0.046 -11.203 1.00 97.62 83 PHE A O 1
ATOM 678 N N . LEU A 1 84 ? 4.618 -1.480 -9.713 1.00 96.94 84 LEU A N 1
ATOM 679 C CA . LEU A 1 84 ? 5.720 -2.411 -9.981 1.00 96.94 84 LEU A CA 1
ATOM 680 C C . LEU A 1 84 ? 5.672 -3.011 -11.391 1.00 96.94 84 LEU A C 1
ATOM 682 O O . LEU A 1 84 ? 6.726 -3.304 -11.955 1.00 96.94 84 LEU A O 1
ATOM 686 N N . ASN A 1 85 ? 4.479 -3.156 -11.969 1.00 96.19 85 ASN A N 1
ATOM 687 C CA . ASN A 1 85 ? 4.264 -3.706 -13.310 1.00 96.19 85 ASN A CA 1
ATOM 688 C C . ASN A 1 85 ? 4.304 -2.652 -14.430 1.00 96.19 85 ASN A C 1
ATOM 690 O O . ASN A 1 85 ? 4.034 -2.983 -15.585 1.00 96.19 85 ASN A O 1
ATOM 694 N N . ARG A 1 86 ? 4.650 -1.393 -14.125 1.00 95.62 86 ARG A N 1
ATOM 695 C CA . ARG A 1 86 ? 4.780 -0.328 -15.134 1.00 95.62 86 ARG A CA 1
ATOM 696 C C . ARG A 1 86 ? 5.768 -0.724 -16.248 1.00 95.62 86 ARG A C 1
ATOM 698 O O . ARG A 1 86 ? 6.763 -1.379 -15.944 1.00 95.62 86 ARG A O 1
ATOM 705 N N . PRO A 1 87 ? 5.566 -0.346 -17.517 1.00 94.56 87 PRO A N 1
ATOM 706 C CA . PRO A 1 87 ? 6.543 -0.637 -18.572 1.00 94.56 87 PRO A CA 1
ATOM 707 C C . PRO A 1 87 ? 7.917 -0.001 -18.277 1.00 94.56 87 PRO A C 1
ATOM 709 O O . PRO A 1 87 ? 8.015 0.922 -17.465 1.00 94.56 87 PRO A O 1
ATOM 712 N N . ASP A 1 88 ? 8.985 -0.519 -18.891 1.00 93.38 88 ASP A N 1
ATOM 713 C CA . ASP A 1 88 ? 10.315 0.108 -18.901 1.00 93.38 88 ASP A CA 1
ATOM 714 C C . ASP A 1 88 ? 10.793 0.380 -20.334 1.00 93.38 88 ASP A C 1
ATOM 716 O O . ASP A 1 88 ? 10.167 -0.061 -21.296 1.00 93.38 88 ASP A O 1
ATOM 720 N N . THR A 1 89 ? 11.883 1.137 -20.461 1.00 95.00 89 THR A N 1
ATOM 721 C CA . THR A 1 89 ? 12.468 1.547 -21.746 1.00 95.00 89 THR A CA 1
ATOM 722 C C . THR A 1 89 ? 13.656 0.682 -22.166 1.00 95.00 89 THR A C 1
ATOM 724 O O . THR A 1 89 ? 14.273 0.955 -23.189 1.00 95.00 89 THR A O 1
ATOM 727 N N . LYS A 1 90 ? 14.000 -0.385 -21.425 1.00 95.44 90 LYS A N 1
ATOM 728 C CA . LYS A 1 90 ? 15.215 -1.181 -21.688 1.00 95.44 90 LYS A CA 1
ATOM 729 C C . LYS A 1 90 ? 15.221 -1.778 -23.091 1.00 95.44 90 LYS A C 1
ATOM 731 O O . LYS A 1 90 ? 16.253 -1.789 -23.757 1.00 95.44 90 LYS A O 1
ATOM 736 N N . GLN A 1 91 ? 14.058 -2.253 -23.536 1.00 96.12 91 GLN A N 1
ATOM 737 C CA . GLN A 1 91 ? 13.912 -2.872 -24.849 1.00 96.12 91 GLN A CA 1
ATOM 738 C C . GLN A 1 91 ? 14.239 -1.897 -25.986 1.00 96.12 91 GLN A C 1
ATOM 740 O O . GLN A 1 91 ? 14.842 -2.305 -26.971 1.00 96.12 91 GLN A O 1
ATOM 745 N N . GLU A 1 92 ? 13.924 -0.609 -25.831 1.00 96.62 92 GLU A N 1
ATOM 746 C CA . GLU A 1 92 ? 14.180 0.406 -26.859 1.00 96.62 92 GLU A CA 1
ATOM 747 C C . GLU A 1 92 ? 15.684 0.549 -27.142 1.00 96.62 92 GLU A C 1
ATOM 749 O O . GLU A 1 92 ? 16.096 0.603 -28.299 1.00 96.62 92 GLU A O 1
ATOM 754 N N . TYR A 1 93 ? 16.520 0.523 -26.098 1.00 96.75 93 TYR A N 1
ATOM 755 C CA . TYR A 1 93 ? 17.980 0.577 -26.237 1.00 96.75 93 TYR A CA 1
ATOM 756 C C . TYR A 1 93 ? 18.546 -0.677 -26.910 1.00 96.75 93 TYR A C 1
ATOM 758 O O . TYR A 1 93 ? 19.431 -0.580 -27.762 1.00 96.75 93 TYR A O 1
ATOM 766 N N . VAL A 1 94 ? 18.009 -1.853 -26.571 1.00 97.25 94 VAL A N 1
ATOM 767 C CA . VAL A 1 94 ? 18.397 -3.117 -27.213 1.00 97.25 94 VAL A CA 1
ATOM 768 C C . VAL A 1 94 ? 18.020 -3.105 -28.694 1.00 97.25 94 VAL A C 1
ATOM 770 O O . VAL A 1 94 ? 18.836 -3.479 -29.535 1.00 97.25 94 VAL A O 1
ATOM 773 N N . ASP A 1 95 ? 16.820 -2.635 -29.031 1.00 97.38 95 ASP A N 1
ATOM 774 C CA . ASP A 1 95 ? 16.342 -2.570 -30.412 1.00 97.38 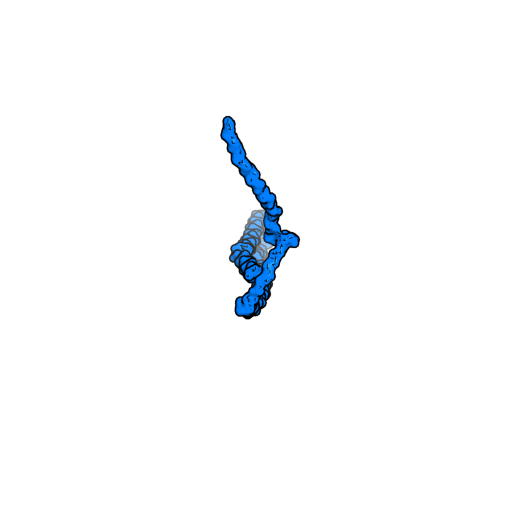95 ASP A CA 1
ATOM 775 C C . ASP A 1 95 ? 17.202 -1.628 -31.266 1.00 97.38 95 ASP A C 1
ATOM 777 O O . ASP A 1 95 ? 17.541 -1.959 -32.407 1.00 97.38 95 ASP A O 1
ATOM 781 N N . ILE A 1 96 ? 17.602 -0.477 -30.710 1.00 96.44 96 ILE A N 1
ATOM 782 C CA . ILE A 1 96 ? 18.527 0.460 -31.362 1.00 96.44 96 ILE A CA 1
ATOM 783 C C . ILE A 1 96 ? 19.873 -0.219 -31.617 1.00 96.44 96 ILE A C 1
ATOM 785 O O . ILE A 1 96 ? 20.334 -0.236 -32.760 1.00 96.44 96 ILE A O 1
ATOM 789 N N . PHE A 1 97 ? 20.465 -0.841 -30.595 1.00 96.25 97 PHE A N 1
ATOM 790 C CA . PHE A 1 97 ? 21.750 -1.526 -30.729 1.00 96.25 97 PHE A CA 1
ATOM 791 C C . PHE A 1 97 ? 21.703 -2.638 -31.786 1.00 96.25 97 PHE A C 1
ATOM 793 O O . PHE A 1 97 ? 22.559 -2.697 -32.666 1.00 96.25 97 PHE A O 1
ATOM 800 N N . VAL A 1 98 ? 20.680 -3.497 -31.750 1.00 96.25 98 VAL A N 1
ATOM 801 C CA . VAL A 1 98 ? 20.513 -4.596 -32.715 1.00 96.25 98 VAL A CA 1
ATOM 802 C C . VAL A 1 98 ? 20.367 -4.058 -34.137 1.00 96.25 98 VAL A C 1
ATOM 804 O O . VAL A 1 98 ? 20.941 -4.615 -35.076 1.00 96.25 98 VAL A O 1
ATOM 807 N N . LYS A 1 99 ? 19.611 -2.971 -34.317 1.00 96.69 99 LYS A N 1
ATOM 808 C CA . LYS A 1 99 ? 19.451 -2.323 -35.619 1.00 96.69 99 LYS A CA 1
ATOM 809 C C . LYS A 1 99 ? 20.781 -1.786 -36.144 1.00 96.69 99 LYS A C 1
ATOM 811 O O . LYS A 1 99 ? 21.091 -2.010 -37.312 1.00 96.69 99 LYS A O 1
ATOM 816 N N . GLU A 1 100 ? 21.547 -1.092 -35.308 1.00 93.94 100 GLU A N 1
ATOM 817 C CA . GLU A 1 100 ? 22.852 -0.545 -35.685 1.00 93.94 100 GLU A CA 1
ATOM 818 C C . GLU A 1 100 ? 23.854 -1.651 -35.999 1.00 93.94 100 GLU A C 1
ATOM 820 O O . GLU A 1 100 ? 24.491 -1.610 -37.046 1.00 93.94 100 GLU A O 1
ATOM 825 N N . PHE A 1 101 ? 23.923 -2.684 -35.158 1.00 92.38 101 PHE A N 1
ATOM 826 C CA . PHE A 1 101 ? 24.800 -3.836 -35.349 1.00 92.38 101 PHE A CA 1
ATOM 827 C C . PHE A 1 101 ? 24.524 -4.579 -36.664 1.00 92.38 101 PHE A C 1
ATOM 829 O O . PHE A 1 101 ? 25.444 -4.969 -37.385 1.00 92.38 101 PHE A O 1
ATOM 836 N N . ASN A 1 102 ? 23.249 -4.769 -37.006 1.00 93.06 102 ASN A N 1
ATOM 837 C CA . ASN A 1 102 ? 22.856 -5.448 -38.242 1.00 93.06 102 ASN A CA 1
ATOM 838 C C . ASN A 1 102 ? 23.039 -4.584 -39.497 1.00 93.06 102 ASN A C 1
ATOM 840 O O . ASN A 1 102 ? 23.036 -5.125 -40.600 1.00 93.06 102 ASN A O 1
ATOM 844 N N . ALA A 1 103 ? 23.187 -3.265 -39.352 1.00 92.31 103 ALA A N 1
ATOM 845 C CA . ALA A 1 103 ? 23.479 -2.362 -40.462 1.00 92.31 103 ALA A CA 1
ATOM 846 C C . ALA A 1 103 ? 24.973 -2.331 -40.837 1.00 92.31 103 ALA A C 1
ATOM 848 O O . ALA A 1 103 ? 25.335 -1.717 -41.841 1.00 92.31 103 ALA A O 1
ATOM 849 N N . LEU A 1 104 ? 25.834 -2.973 -40.041 1.00 89.31 104 LEU A N 1
ATOM 850 C CA . LEU A 1 104 ? 27.274 -3.044 -40.277 1.00 89.31 104 LEU A CA 1
ATOM 851 C C . LEU A 1 104 ? 27.591 -3.967 -41.457 1.00 89.31 104 LEU A C 1
ATOM 853 O O . LEU A 1 104 ? 27.002 -5.040 -41.593 1.00 89.31 104 LEU A O 1
ATOM 857 N N . ALA A 1 105 ? 28.537 -3.550 -42.296 1.00 88.44 105 ALA A N 1
ATOM 858 C CA . ALA A 1 105 ? 28.999 -4.339 -43.429 1.00 88.44 105 ALA A CA 1
ATOM 859 C C . ALA A 1 105 ? 29.835 -5.547 -42.963 1.00 88.44 105 ALA A C 1
ATOM 861 O O . ALA A 1 105 ? 30.512 -5.489 -41.936 1.00 88.44 105 ALA A O 1
ATOM 862 N N . ASP A 1 106 ? 29.768 -6.657 -43.704 1.00 83.31 106 ASP A N 1
ATOM 863 C CA . ASP A 1 106 ? 30.413 -7.915 -43.302 1.00 83.31 106 ASP A CA 1
ATOM 864 C C . ASP A 1 106 ? 31.948 -7.833 -43.295 1.00 83.31 106 ASP A C 1
ATOM 866 O O . ASP A 1 106 ? 32.587 -8.494 -42.485 1.00 83.31 106 ASP A O 1
ATOM 870 N N . ASP A 1 107 ? 32.541 -6.994 -44.142 1.00 85.38 107 ASP A N 1
ATOM 871 C CA . ASP A 1 107 ? 33.986 -6.742 -44.203 1.00 85.38 107 ASP A CA 1
ATOM 872 C C . ASP A 1 107 ? 34.516 -5.993 -42.972 1.00 85.38 107 ASP A C 1
ATOM 874 O O . ASP A 1 107 ? 35.617 -6.277 -42.502 1.00 85.38 107 ASP A O 1
ATOM 878 N N . ALA A 1 108 ? 33.714 -5.097 -42.390 1.00 81.56 108 ALA A N 1
ATOM 879 C CA . ALA A 1 108 ? 34.056 -4.404 -41.149 1.00 81.56 108 ALA A CA 1
ATOM 880 C C . ALA A 1 108 ? 34.156 -5.360 -39.944 1.00 81.56 108 ALA A C 1
ATOM 882 O O . ALA A 1 108 ? 34.807 -5.042 -38.954 1.00 81.56 108 ALA A O 1
ATOM 883 N N . ARG A 1 109 ? 33.543 -6.550 -40.012 1.00 80.19 109 ARG A N 1
ATOM 884 C CA . ARG A 1 109 ? 33.537 -7.520 -38.903 1.00 80.19 109 ARG A CA 1
ATOM 885 C C . ARG A 1 109 ? 34.864 -8.244 -38.718 1.00 80.19 109 ARG A C 1
ATOM 887 O O . ARG A 1 109 ? 35.091 -8.785 -37.637 1.00 80.19 109 ARG A O 1
ATOM 894 N N . ASP A 1 110 ? 35.720 -8.263 -39.733 1.00 85.25 110 ASP A N 1
ATOM 895 C CA . ASP A 1 110 ? 37.033 -8.901 -39.646 1.00 85.25 110 ASP A CA 1
ATOM 896 C C . ASP A 1 110 ? 38.090 -7.976 -39.022 1.00 85.25 110 ASP A C 1
ATOM 898 O O . ASP A 1 110 ? 39.069 -8.483 -38.469 1.00 85.25 110 ASP A O 1
ATOM 902 N N . ASP A 1 111 ? 37.863 -6.658 -39.025 1.00 92.25 111 ASP A N 1
ATOM 903 C CA . ASP A 1 111 ? 38.771 -5.651 -38.470 1.00 92.25 111 ASP A CA 1
ATOM 904 C C . ASP A 1 111 ? 38.776 -5.641 -36.930 1.00 92.25 111 ASP A C 1
ATOM 906 O O . ASP A 1 111 ? 37.737 -5.555 -36.272 1.00 92.25 111 ASP A O 1
ATOM 910 N N . ASP A 1 112 ? 39.966 -5.733 -36.338 1.00 91.12 112 ASP A N 1
ATOM 911 C CA . ASP A 1 112 ? 40.141 -5.828 -34.887 1.00 91.12 112 ASP A CA 1
ATOM 912 C C . ASP A 1 112 ? 39.904 -4.487 -34.177 1.00 91.12 112 ASP A C 1
ATOM 914 O O . ASP A 1 112 ? 39.412 -4.479 -33.047 1.00 91.12 112 ASP A O 1
ATOM 918 N N . GLU A 1 113 ? 40.194 -3.354 -34.826 1.00 89.06 113 GLU A N 1
ATOM 919 C CA . GLU A 1 113 ? 39.903 -2.026 -34.267 1.00 89.06 113 GLU A CA 1
ATOM 920 C C . GLU A 1 113 ? 38.392 -1.808 -34.149 1.00 89.06 113 GLU A C 1
ATOM 922 O O . GLU A 1 113 ? 37.883 -1.437 -33.088 1.00 89.06 113 GLU A O 1
ATOM 927 N N . PHE A 1 114 ? 37.658 -2.163 -35.202 1.00 87.75 114 PHE A N 1
ATOM 928 C CA . PHE A 1 114 ? 36.205 -2.099 -35.215 1.00 87.75 114 PHE A CA 1
ATOM 929 C C . PHE A 1 114 ? 35.542 -3.041 -34.190 1.00 87.75 114 PHE A C 1
ATOM 931 O O . PHE A 1 114 ? 34.556 -2.677 -33.542 1.00 87.75 114 PHE A O 1
ATOM 938 N N . LYS A 1 115 ? 36.105 -4.237 -33.957 1.00 89.94 115 LYS A N 1
ATOM 939 C CA . LYS A 1 115 ? 35.646 -5.129 -32.873 1.00 89.94 115 LYS A CA 1
ATOM 940 C C . LYS A 1 115 ? 35.807 -4.493 -31.496 1.00 89.94 115 LYS A C 1
ATOM 942 O O . LYS A 1 115 ? 34.915 -4.644 -30.664 1.00 89.94 115 LYS A O 1
ATOM 947 N N . MET A 1 116 ? 36.917 -3.798 -31.239 1.00 92.88 116 MET A N 1
ATOM 948 C CA . MET A 1 116 ? 37.116 -3.100 -29.964 1.00 92.88 116 MET A CA 1
ATOM 949 C C . MET A 1 116 ? 36.069 -2.001 -29.758 1.00 92.88 116 MET A C 1
ATOM 951 O O . MET A 1 116 ? 35.502 -1.907 -28.671 1.00 92.88 116 MET A O 1
ATOM 955 N N . GLU A 1 117 ? 35.752 -1.225 -30.799 1.00 92.06 117 GLU A N 1
ATOM 956 C CA . GLU A 1 117 ? 34.674 -0.230 -30.736 1.00 92.06 117 GLU A CA 1
ATOM 957 C C . GLU A 1 117 ? 33.325 -0.884 -30.406 1.00 92.06 117 GLU A C 1
ATOM 959 O O . GLU A 1 117 ? 32.591 -0.423 -29.533 1.00 92.06 117 GLU A O 1
ATOM 964 N N . LEU A 1 118 ? 33.003 -1.995 -31.068 1.00 92.00 118 LEU A N 1
ATOM 965 C CA . LEU A 1 118 ? 31.774 -2.734 -30.810 1.00 92.00 118 LEU A CA 1
ATOM 966 C C . LEU A 1 118 ? 31.714 -3.284 -29.375 1.00 92.00 118 LEU A C 1
ATOM 968 O O . LEU A 1 118 ? 30.649 -3.242 -28.759 1.00 92.00 118 LEU A O 1
ATOM 972 N N . HIS A 1 119 ? 32.830 -3.780 -28.835 1.00 93.62 119 HIS A N 1
ATOM 973 C CA . HIS A 1 119 ? 32.909 -4.196 -27.435 1.00 93.62 119 HIS A CA 1
ATOM 974 C C . HIS A 1 119 ? 32.590 -3.039 -26.487 1.00 93.62 119 HIS A C 1
ATOM 976 O O . HIS A 1 119 ? 31.773 -3.226 -25.588 1.00 93.62 119 HIS A O 1
ATOM 982 N N . GLN A 1 120 ? 33.144 -1.848 -26.738 1.00 95.88 120 GLN A N 1
ATOM 983 C CA . GLN A 1 120 ? 32.828 -0.660 -25.945 1.00 95.88 120 GLN A CA 1
ATOM 984 C C . GLN A 1 120 ? 31.340 -0.304 -26.032 1.00 95.88 120 GLN A C 1
ATOM 986 O O . GLN A 1 120 ? 30.700 -0.098 -25.009 1.00 95.88 120 GLN A O 1
ATOM 991 N N . ARG A 1 121 ? 30.744 -0.317 -27.232 1.00 95.00 121 ARG A N 1
ATOM 992 C CA . ARG A 1 121 ? 29.304 -0.038 -27.398 1.00 95.00 121 ARG A CA 1
ATOM 993 C C . ARG A 1 121 ? 28.418 -1.027 -26.635 1.00 95.00 121 ARG A C 1
ATOM 995 O O . ARG A 1 121 ? 27.359 -0.649 -26.140 1.00 95.00 121 ARG A O 1
ATOM 1002 N N . VAL A 1 122 ? 28.820 -2.298 -26.563 1.00 96.50 122 VAL A N 1
ATOM 1003 C CA . VAL A 1 122 ? 28.116 -3.312 -25.762 1.00 96.50 122 VAL A CA 1
ATOM 1004 C C . VAL A 1 122 ? 28.258 -3.022 -24.270 1.00 96.50 122 VAL A C 1
ATOM 1006 O O . VAL A 1 122 ? 27.284 -3.186 -23.539 1.00 96.50 122 VAL A O 1
ATOM 1009 N N . GLU A 1 123 ? 29.435 -2.596 -23.818 1.00 97.94 123 GLU A N 1
ATOM 1010 C CA . GLU A 1 123 ? 29.680 -2.222 -22.423 1.00 97.94 123 GLU A CA 1
ATOM 1011 C C . GLU A 1 123 ? 28.837 -1.001 -22.026 1.00 97.94 123 GLU A C 1
ATOM 1013 O O . GLU A 1 123 ? 28.073 -1.078 -21.065 1.00 97.94 123 GLU A O 1
ATOM 1018 N N . ASP A 1 124 ? 28.826 0.047 -22.854 1.00 97.56 124 ASP A N 1
ATOM 1019 C CA . ASP A 1 124 ? 28.000 1.246 -22.655 1.00 97.56 124 ASP A CA 1
ATOM 1020 C C . ASP A 1 124 ? 26.493 0.909 -22.609 1.00 97.56 124 ASP A C 1
ATOM 1022 O O . ASP A 1 124 ? 25.731 1.454 -21.800 1.00 97.56 124 ASP A O 1
ATOM 1026 N N . LEU A 1 125 ? 26.037 -0.021 -23.463 1.00 97.75 125 LEU A N 1
ATOM 1027 C CA . LEU A 1 125 ? 24.665 -0.532 -23.424 1.00 97.75 125 LEU A CA 1
ATOM 1028 C C . LEU A 1 125 ? 24.387 -1.273 -22.110 1.00 97.75 125 LEU A C 1
ATOM 1030 O O . LEU A 1 125 ? 23.333 -1.065 -21.510 1.00 97.75 125 LEU A O 1
ATOM 1034 N N . CYS A 1 126 ? 25.303 -2.135 -21.661 1.00 97.75 126 CYS A N 1
ATOM 1035 C CA . CYS A 1 126 ? 25.158 -2.855 -20.395 1.00 97.75 126 CYS A CA 1
ATOM 1036 C C . CYS A 1 126 ? 25.009 -1.887 -19.218 1.00 97.75 126 CYS A C 1
ATOM 1038 O O . CYS A 1 126 ? 24.088 -2.059 -18.416 1.00 97.75 126 CYS A O 1
ATOM 1040 N N . ASP A 1 127 ? 25.855 -0.859 -19.156 1.00 98.06 127 ASP A N 1
ATOM 1041 C CA . ASP A 1 127 ? 25.815 0.165 -18.113 1.00 98.06 127 ASP A CA 1
ATOM 1042 C C . ASP A 1 127 ? 24.488 0.927 -18.137 1.00 98.06 127 ASP A C 1
ATOM 1044 O O . ASP A 1 127 ? 23.798 1.003 -17.119 1.00 98.06 127 ASP A O 1
ATOM 1048 N N . THR A 1 128 ? 24.049 1.370 -19.318 1.00 97.56 128 THR A N 1
ATOM 1049 C CA . THR A 1 128 ? 22.757 2.057 -19.489 1.00 97.56 128 THR A CA 1
ATOM 1050 C C . THR A 1 128 ? 21.586 1.195 -19.000 1.00 97.56 128 THR A C 1
ATOM 1052 O O . THR A 1 128 ? 20.711 1.651 -18.259 1.00 97.56 128 THR A O 1
ATOM 1055 N N . LEU A 1 129 ? 21.553 -0.088 -19.377 1.00 97.88 129 LEU A N 1
ATOM 1056 C CA . LEU A 1 129 ? 20.500 -1.012 -18.943 1.00 97.88 129 LEU A CA 1
ATOM 1057 C C . LEU A 1 129 ? 20.538 -1.263 -17.430 1.00 97.88 129 LEU A C 1
ATOM 1059 O O . LEU A 1 129 ? 19.482 -1.442 -16.806 1.00 97.88 129 LEU A O 1
ATOM 1063 N N . HIS A 1 130 ? 21.737 -1.279 -16.846 1.00 97.81 130 HIS A N 1
ATOM 1064 C CA . HIS A 1 130 ? 21.931 -1.421 -15.411 1.00 97.81 130 HIS A CA 1
ATOM 1065 C C . HIS A 1 130 ? 21.427 -0.191 -14.650 1.00 97.81 130 HIS A C 1
ATOM 1067 O O . HIS A 1 130 ? 20.690 -0.346 -13.675 1.00 97.81 130 HIS A O 1
ATOM 1073 N N . GLU A 1 131 ? 21.738 1.015 -15.123 1.00 97.81 131 GLU A N 1
ATOM 1074 C CA . GLU A 1 131 ? 21.245 2.271 -14.551 1.00 97.81 131 GLU A CA 1
ATOM 1075 C C . GLU A 1 131 ? 19.715 2.329 -14.553 1.00 97.81 131 GLU A C 1
ATOM 1077 O O . GLU A 1 131 ? 19.110 2.602 -13.516 1.00 97.81 131 GLU A O 1
ATOM 1082 N N . ILE A 1 132 ? 19.066 1.961 -15.666 1.00 96.94 132 ILE A N 1
ATOM 1083 C CA . ILE A 1 132 ? 17.596 1.899 -15.745 1.00 96.94 132 ILE A CA 1
ATOM 1084 C C . ILE A 1 132 ? 17.033 0.913 -14.710 1.00 96.94 132 ILE A C 1
ATOM 1086 O O . ILE A 1 132 ? 16.013 1.178 -14.067 1.00 96.94 132 ILE A O 1
ATOM 1090 N N . ALA A 1 133 ? 17.671 -0.248 -14.536 1.00 96.19 133 ALA A N 1
ATOM 1091 C CA . ALA A 1 133 ? 17.250 -1.224 -13.533 1.00 96.19 133 ALA A CA 1
ATOM 1092 C C . ALA A 1 133 ? 17.409 -0.684 -12.101 1.00 96.19 133 ALA A C 1
ATOM 1094 O O . ALA A 1 133 ? 16.514 -0.880 -11.273 1.00 96.19 133 ALA A O 1
ATOM 1095 N N . LEU A 1 134 ? 18.523 -0.004 -11.821 1.00 97.50 134 LEU A N 1
ATOM 1096 C CA . LEU A 1 134 ? 18.825 0.567 -10.514 1.00 97.50 134 LEU A CA 1
ATOM 1097 C C . LEU A 1 134 ? 17.863 1.703 -10.163 1.00 97.50 134 LEU A C 1
ATOM 1099 O O . LEU A 1 134 ? 17.258 1.668 -9.094 1.00 97.50 134 LEU A O 1
ATOM 1103 N N . GLN A 1 135 ? 17.645 2.642 -11.084 1.00 96.94 135 GLN A N 1
ATOM 1104 C CA . GLN A 1 135 ? 16.693 3.735 -10.903 1.00 96.94 135 GLN A CA 1
ATOM 1105 C C . GLN A 1 135 ? 15.287 3.192 -10.629 1.00 96.94 135 GLN A C 1
ATOM 1107 O O . GLN A 1 135 ? 14.613 3.607 -9.688 1.00 96.94 135 GLN A O 1
ATOM 1112 N N . ARG A 1 136 ? 14.844 2.195 -11.402 1.00 96.31 136 ARG A N 1
ATOM 1113 C CA . ARG A 1 136 ? 13.525 1.582 -11.206 1.00 96.31 136 ARG A CA 1
ATOM 1114 C C . ARG A 1 136 ? 13.387 0.932 -9.827 1.00 96.31 136 ARG A C 1
ATOM 1116 O O . ARG A 1 136 ? 12.301 0.964 -9.235 1.00 96.31 136 ARG A O 1
ATOM 1123 N N . LYS A 1 137 ? 14.462 0.315 -9.329 1.00 96.62 137 LYS A N 1
ATOM 1124 C CA . LYS A 1 137 ? 14.518 -0.247 -7.977 1.00 96.62 137 LYS A CA 1
ATOM 1125 C C . LYS A 1 137 ? 14.406 0.862 -6.931 1.00 96.62 137 LYS A C 1
ATOM 1127 O O . LYS A 1 137 ? 13.555 0.743 -6.057 1.00 96.62 137 LYS A O 1
ATOM 1132 N N . GLU A 1 138 ? 15.190 1.929 -7.058 1.00 98.06 138 GLU A N 1
ATOM 1133 C CA . GLU A 1 138 ? 15.167 3.078 -6.145 1.00 98.06 138 GLU A CA 1
ATOM 1134 C C . GLU A 1 138 ? 13.774 3.720 -6.077 1.00 98.06 138 GLU A C 1
ATOM 1136 O O . GLU A 1 138 ? 13.228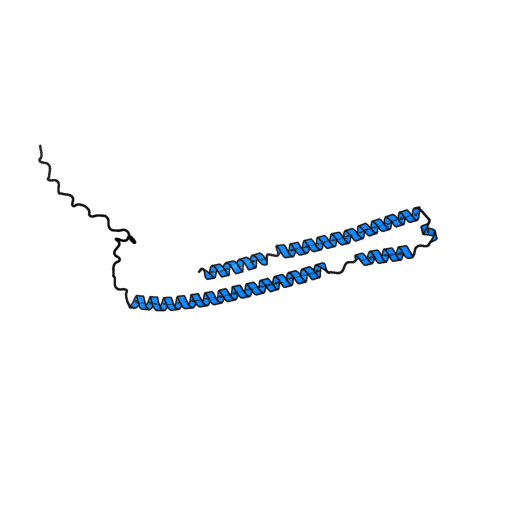 3.912 -4.994 1.00 98.06 138 GLU A O 1
ATOM 1141 N N . GLU A 1 139 ? 13.138 3.956 -7.226 1.00 97.44 139 GLU A N 1
ATOM 1142 C CA . GLU A 1 139 ? 11.762 4.462 -7.298 1.00 97.44 139 GLU A CA 1
ATOM 1143 C C . GLU A 1 139 ? 10.767 3.545 -6.573 1.00 97.44 139 GLU A C 1
ATOM 1145 O O . GLU A 1 139 ? 9.856 4.019 -5.899 1.00 97.44 139 GLU A O 1
ATOM 1150 N N . SER A 1 140 ? 10.945 2.227 -6.690 1.00 97.56 140 SER A N 1
ATOM 1151 C CA . SER A 1 140 ? 10.074 1.245 -6.034 1.00 97.56 140 SER A CA 1
ATOM 1152 C C . SER A 1 140 ? 10.294 1.188 -4.525 1.00 97.56 140 SER A C 1
ATOM 1154 O O . SER A 1 140 ? 9.334 1.070 -3.766 1.00 97.56 140 SER A O 1
ATOM 1156 N N . GLU A 1 141 ? 11.540 1.309 -4.075 1.00 97.75 141 GLU A N 1
ATOM 1157 C CA . GLU A 1 141 ? 11.871 1.392 -2.654 1.00 97.75 141 GLU A CA 1
ATOM 1158 C C . GLU A 1 141 ? 11.340 2.685 -2.030 1.00 97.75 141 GLU A C 1
ATOM 1160 O O . GLU A 1 141 ? 10.768 2.631 -0.941 1.00 97.75 141 GLU A O 1
ATOM 1165 N N . LYS A 1 142 ? 11.440 3.807 -2.749 1.00 97.88 142 LYS A N 1
ATOM 1166 C CA . LYS A 1 142 ? 10.896 5.102 -2.333 1.00 97.88 142 LYS A CA 1
ATOM 1167 C C . LYS A 1 142 ? 9.373 5.087 -2.234 1.00 97.88 142 LYS A C 1
ATOM 1169 O O . LYS A 1 142 ? 8.830 5.543 -1.234 1.00 97.88 142 LYS A O 1
ATOM 1174 N N . GLU A 1 143 ? 8.681 4.533 -3.227 1.00 97.19 143 GLU A N 1
ATOM 1175 C CA . GLU A 1 143 ? 7.219 4.392 -3.180 1.00 97.19 143 GLU A CA 1
ATOM 1176 C C . GLU A 1 143 ? 6.789 3.534 -1.982 1.00 97.19 143 GLU A C 1
ATOM 1178 O O . GLU A 1 143 ? 5.883 3.894 -1.230 1.00 97.19 143 GLU A O 1
ATOM 1183 N N . ARG A 1 144 ? 7.499 2.426 -1.736 1.00 96.62 144 ARG A N 1
ATOM 1184 C CA . ARG A 1 144 ? 7.259 1.588 -0.558 1.00 96.62 144 ARG A CA 1
ATOM 1185 C C . ARG A 1 144 ? 7.475 2.358 0.744 1.00 96.62 144 ARG A C 1
ATOM 1187 O O . ARG A 1 144 ? 6.714 2.166 1.686 1.00 96.62 144 ARG A O 1
ATOM 1194 N N . GLU A 1 145 ? 8.516 3.182 0.822 1.00 97.56 145 GLU A N 1
ATOM 1195 C CA . GLU A 1 145 ? 8.799 4.003 2.000 1.00 97.56 145 GLU A CA 1
ATOM 1196 C C . GLU A 1 145 ? 7.690 5.028 2.254 1.00 97.56 145 GLU A C 1
ATOM 1198 O O . GLU A 1 145 ? 7.239 5.153 3.391 1.00 97.56 145 GLU A O 1
ATOM 1203 N N . ILE A 1 146 ? 7.186 5.688 1.208 1.00 96.69 146 ILE A N 1
ATOM 1204 C CA . ILE A 1 146 ? 6.044 6.610 1.305 1.00 96.69 146 ILE A CA 1
ATOM 1205 C C . ILE A 1 146 ? 4.826 5.881 1.881 1.00 96.69 146 ILE A C 1
ATOM 1207 O O . ILE A 1 146 ? 4.256 6.340 2.866 1.00 96.69 146 ILE A O 1
ATOM 1211 N N . ILE A 1 147 ? 4.485 4.708 1.338 1.00 95.69 147 ILE A N 1
ATOM 1212 C CA . ILE A 1 147 ? 3.371 3.885 1.837 1.00 95.69 147 ILE A CA 1
ATOM 1213 C C . ILE A 1 147 ? 3.588 3.480 3.304 1.00 95.69 147 ILE A C 1
ATOM 1215 O O . ILE A 1 147 ? 2.655 3.471 4.096 1.00 95.69 147 ILE A O 1
ATOM 1219 N N . MET A 1 148 ? 4.816 3.132 3.698 1.00 94.12 148 MET A N 1
ATOM 1220 C CA . MET A 1 148 ? 5.117 2.729 5.078 1.00 94.12 148 MET A CA 1
ATOM 1221 C C . MET A 1 148 ? 5.096 3.892 6.079 1.00 94.12 148 MET A C 1
ATOM 1223 O O . MET A 1 148 ? 4.971 3.649 7.280 1.00 94.12 148 MET A O 1
ATOM 1227 N N . THR A 1 149 ? 5.266 5.129 5.611 1.00 95.69 149 THR A N 1
ATOM 1228 C CA . THR A 1 149 ? 5.436 6.324 6.454 1.00 95.69 149 THR A CA 1
ATOM 1229 C C . THR A 1 149 ? 4.256 7.290 6.385 1.00 95.69 149 THR A C 1
ATOM 1231 O O . THR A 1 149 ? 4.309 8.352 7.002 1.00 95.69 149 THR A O 1
ATOM 1234 N N . ASP A 1 150 ? 3.171 6.918 5.702 1.00 94.12 150 ASP A N 1
ATOM 1235 C CA . ASP A 1 150 ? 1.980 7.756 5.522 1.00 94.12 150 ASP A CA 1
ATOM 1236 C C . ASP A 1 150 ? 1.190 8.029 6.818 1.00 94.12 150 ASP A C 1
ATOM 1238 O O . ASP A 1 150 ? 0.353 8.929 6.853 1.00 94.12 150 ASP A O 1
ATOM 1242 N N . GLY A 1 151 ? 1.468 7.278 7.889 1.00 94.81 151 GLY A N 1
ATOM 1243 C CA . GLY A 1 151 ? 0.831 7.421 9.201 1.00 94.81 151 GLY A CA 1
ATOM 1244 C C . GLY A 1 151 ? -0.580 6.834 9.286 1.00 94.81 151 GLY A C 1
ATOM 1245 O O . GLY A 1 151 ? -1.132 6.736 10.382 1.00 94.81 151 GLY A O 1
ATOM 1246 N N . TRP A 1 152 ? -1.142 6.344 8.180 1.00 95.56 152 TRP A N 1
ATOM 1247 C CA . TRP A 1 152 ? -2.539 5.927 8.103 1.00 95.56 152 TRP A CA 1
ATOM 1248 C C . TRP A 1 152 ? -2.857 4.808 9.106 1.00 95.56 152 TRP A C 1
ATOM 1250 O O . TRP A 1 152 ? -3.841 4.862 9.844 1.00 95.56 152 TRP A O 1
ATOM 1260 N N . ILE A 1 153 ? -1.973 3.809 9.222 1.00 92.75 153 ILE A N 1
ATOM 1261 C CA . ILE A 1 153 ? -2.159 2.697 10.172 1.00 92.75 153 ILE A CA 1
ATOM 1262 C C . ILE A 1 153 ? -2.129 3.197 11.621 1.00 92.75 153 ILE A C 1
ATOM 1264 O O . ILE A 1 153 ? -2.868 2.688 12.466 1.00 92.75 153 ILE A O 1
ATOM 1268 N N . GLN A 1 154 ? -1.271 4.174 11.921 1.00 95.25 154 GLN A N 1
ATOM 1269 C CA . GLN A 1 154 ? -1.131 4.720 13.271 1.00 95.25 154 GLN A CA 1
ATOM 1270 C C . GLN A 1 154 ? -2.393 5.484 13.679 1.00 95.25 154 GLN A C 1
ATOM 1272 O O . GLN A 1 154 ? -2.890 5.282 14.789 1.00 95.25 154 GLN A O 1
ATOM 1277 N N . ASP A 1 155 ? -2.957 6.273 12.765 1.00 96.38 155 ASP A N 1
ATOM 1278 C CA . ASP A 1 155 ? -4.200 7.012 12.989 1.00 96.38 155 ASP A CA 1
ATOM 1279 C C . ASP A 1 155 ? -5.377 6.064 13.252 1.00 96.38 155 ASP A C 1
ATOM 1281 O O . ASP A 1 155 ? -6.091 6.206 14.251 1.00 96.38 155 ASP A O 1
ATOM 1285 N N . HIS A 1 156 ? -5.533 5.029 12.421 1.00 95.62 156 HIS A N 1
ATOM 1286 C CA . HIS A 1 156 ? -6.603 4.040 12.582 1.00 95.62 156 HIS A CA 1
ATOM 1287 C C . HIS A 1 156 ? -6.438 3.171 13.833 1.00 95.62 156 HIS A C 1
ATOM 1289 O O . HIS A 1 156 ? -7.422 2.818 14.488 1.00 95.62 156 HIS A O 1
ATOM 1295 N N . LEU A 1 157 ? -5.201 2.875 14.237 1.00 94.88 157 LEU A N 1
ATOM 1296 C CA . LEU A 1 157 ? -4.936 2.232 15.523 1.00 94.88 157 LEU A CA 1
ATOM 1297 C C . LEU A 1 157 ? -5.345 3.135 16.699 1.00 94.88 157 LEU A C 1
ATOM 1299 O O . LEU A 1 157 ? -5.904 2.647 17.686 1.00 94.88 157 LEU A O 1
ATOM 1303 N N . GLY A 1 158 ? -5.109 4.445 16.590 1.00 96.62 158 GLY A N 1
ATOM 1304 C CA . GLY A 1 158 ? -5.566 5.441 17.557 1.00 96.62 158 GLY A CA 1
ATOM 1305 C C . GLY A 1 158 ? -7.091 5.492 17.666 1.00 96.62 158 GLY A C 1
ATOM 1306 O O . GLY A 1 158 ? -7.632 5.422 18.771 1.00 96.62 158 GLY A O 1
ATOM 1307 N N . LEU A 1 159 ? -7.798 5.524 16.532 1.00 96.06 159 LEU A N 1
ATOM 1308 C CA . LEU A 1 159 ? -9.265 5.469 16.489 1.00 96.06 159 LEU A CA 1
ATOM 1309 C C . LEU A 1 159 ? -9.808 4.198 17.146 1.00 96.06 159 LEU A C 1
ATOM 1311 O O . LEU A 1 159 ? -10.693 4.266 18.003 1.00 96.06 159 LEU A O 1
ATOM 1315 N N . LEU A 1 160 ? -9.237 3.040 16.808 1.00 95.94 160 LEU A N 1
ATOM 1316 C CA . LEU A 1 160 ? -9.645 1.764 17.383 1.00 95.94 160 LEU A CA 1
ATOM 1317 C C . LEU A 1 160 ? -9.400 1.719 18.898 1.00 95.94 160 LEU A C 1
ATOM 1319 O O . LEU A 1 160 ? -10.258 1.253 19.649 1.00 95.94 160 LEU A O 1
ATOM 1323 N N . THR A 1 161 ? -8.263 2.245 19.357 1.00 96.12 161 THR A N 1
ATOM 1324 C CA . THR A 1 161 ? -7.952 2.368 20.789 1.00 96.12 161 THR A CA 1
ATOM 1325 C C . THR A 1 161 ? -8.995 3.230 21.494 1.00 96.12 161 THR A C 1
ATOM 1327 O O . THR A 1 161 ? -9.531 2.817 22.520 1.00 96.12 161 THR A O 1
ATOM 1330 N N . ASN A 1 162 ? -9.355 4.377 20.913 1.00 96.19 162 ASN A N 1
ATOM 1331 C CA . ASN A 1 162 ? -10.385 5.255 21.462 1.00 96.19 162 ASN A CA 1
ATOM 1332 C C . ASN A 1 162 ? -11.742 4.549 21.556 1.00 96.19 162 ASN A C 1
ATOM 1334 O O . ASN A 1 162 ? -12.397 4.645 22.588 1.00 96.19 162 ASN A O 1
ATOM 1338 N N . HIS A 1 163 ? -12.141 3.780 20.538 1.00 95.06 163 HIS A N 1
ATOM 1339 C CA . HIS A 1 163 ? -13.364 2.976 20.596 1.00 95.06 163 HIS A CA 1
ATOM 1340 C C . HIS A 1 163 ? -13.351 1.978 21.760 1.00 95.06 163 HIS A C 1
ATOM 1342 O O . HIS A 1 163 ? -14.327 1.891 22.504 1.00 95.06 163 HIS A O 1
ATOM 1348 N N . TYR A 1 164 ? -12.248 1.258 21.969 1.00 93.44 164 TYR A N 1
ATOM 1349 C CA . TYR A 1 164 ? -12.143 0.340 23.106 1.00 93.44 164 TYR A CA 1
ATOM 1350 C C . TYR A 1 164 ? -12.133 1.059 24.459 1.00 93.44 164 TYR A C 1
ATOM 1352 O O . TYR A 1 164 ? -12.732 0.556 25.407 1.00 93.44 164 TYR A O 1
ATOM 1360 N N . VAL A 1 165 ? -11.520 2.241 24.553 1.00 94.56 165 VAL A N 1
ATOM 1361 C CA . VAL A 1 165 ? -11.581 3.072 25.765 1.00 94.56 165 VAL A CA 1
ATOM 1362 C C . VAL A 1 165 ? -13.015 3.527 26.042 1.00 94.56 165 VAL A C 1
ATOM 1364 O O . VAL A 1 165 ? -13.456 3.438 27.181 1.00 94.56 165 VAL A O 1
ATOM 1367 N N . THR A 1 166 ? -13.777 3.932 25.022 1.00 92.94 166 THR A N 1
ATOM 1368 C CA . THR A 1 166 ? -15.191 4.316 25.181 1.00 92.94 166 THR A CA 1
ATOM 1369 C C . THR A 1 166 ? -16.066 3.161 25.672 1.00 92.94 166 THR A C 1
ATOM 1371 O O . THR A 1 166 ? -17.030 3.408 26.379 1.00 92.94 166 THR A O 1
ATOM 1374 N N . LEU A 1 167 ? -15.746 1.902 25.349 1.00 90.69 167 LEU A N 1
ATOM 1375 C CA . LEU A 1 167 ? -16.476 0.744 25.897 1.00 90.69 167 LEU A CA 1
ATOM 1376 C C . LEU A 1 167 ? -16.229 0.512 27.394 1.00 90.69 167 LEU A C 1
ATOM 1378 O O . LEU A 1 167 ? -17.025 -0.171 28.035 1.00 90.69 167 LEU A O 1
ATOM 1382 N N . MET A 1 168 ? -15.107 1.008 27.920 1.00 85.94 168 MET A N 1
ATOM 1383 C CA . MET A 1 168 ? -14.724 0.864 29.328 1.00 85.94 168 MET A CA 1
ATOM 1384 C C . MET A 1 168 ? -15.274 1.991 30.214 1.00 85.94 168 MET A C 1
ATOM 1386 O O . MET A 1 168 ? -15.175 1.885 31.436 1.00 85.94 168 MET A O 1
ATOM 1390 N N . GLN A 1 169 ? -15.776 3.071 29.607 1.00 74.50 169 GLN A N 1
ATOM 1391 C CA . GLN A 1 169 ? -16.360 4.234 30.281 1.00 74.50 169 GLN A CA 1
ATOM 1392 C C . GLN A 1 169 ? -17.860 4.043 30.493 1.00 74.50 169 GLN A C 1
ATOM 1394 O O . GLN A 1 169 ? -18.330 4.481 31.565 1.00 74.50 169 GLN A O 1
#

Organism: NCBI:txid1234261

InterPro domains:
  IPR052634 Sperm flagellar development and bone growth associated protein [PTHR14919] (9-169)

pLDDT: mean 90.07, std 11.2, range [46.94, 98.19]

Foldseek 3Di:
DDDDDDDDDDDPDPDDDDDVPDPNDDDDPDDDDPVVVVVVVVVVVVVVVVLVVLLVVLVVVLVVLVVVVVVVVVVLVVVLVVLLPDDFCLVVLVVVLVVVVVVDDPVLVVDPVSVVVNVVSVVVSVVVSVVSVVVSVVVSVVSVVCVVPVCPVVVSVVVNVVSVVSNVD

Radius of gyration: 43.7 Å; chains: 1; bounding box: 79×25×150 Å